Protein AF-A0A5E6N6F8-F1 (afdb_monomer_lite)

Secondary structure (DSSP, 8-state):
-GGGTPPEEE--TT--SSGGGTT-HHHHHHHHHHHHHHHHHHHTT--EEEEE-SB--HHHHHHHHHHHHHHTTTPPEEEE--BS-SS-TT-HHHHHHHHHHHHHHHT--EEE---TTTTT-PPPS---

Sequence (128 aa):
MKAYDVTFSLGDGLRPGCIADANDAAQFGELETLGELTKIAWKHDVQTFIEGPGHVPMQMIKENMEKQLDECGEAPFYTLGPLTTDIAPGYDHITSAIGAAQIGWYGCAMLCYVTPKEHLGFTESRRC

Structure (mmCIF, N/CA/C/O backbone):
data_AF-A0A5E6N6F8-F1
#
_entry.id   AF-A0A5E6N6F8-F1
#
loop_
_atom_site.group_PDB
_atom_site.id
_atom_site.type_symbol
_atom_site.label_atom_id
_atom_site.label_alt_id
_atom_site.label_comp_id
_atom_site.label_asym_id
_atom_site.label_entity_id
_atom_site.label_seq_id
_atom_site.pdbx_PDB_ins_code
_atom_site.Cartn_x
_atom_site.Cartn_y
_atom_site.Cartn_z
_atom_site.occupancy
_atom_site.B_iso_or_equiv
_atom_site.auth_seq_id
_atom_site.auth_comp_id
_atom_site.auth_asym_id
_atom_site.auth_atom_id
_atom_site.pdbx_PDB_model_num
ATOM 1 N N . MET A 1 1 ? -22.457 3.486 7.466 1.00 88.75 1 MET A N 1
ATOM 2 C CA . MET A 1 1 ? -21.865 2.144 7.298 1.00 88.75 1 MET A CA 1
ATOM 3 C C . MET A 1 1 ? -22.421 1.118 8.279 1.00 88.75 1 MET A C 1
ATOM 5 O O . MET A 1 1 ? -23.013 0.161 7.805 1.00 88.75 1 MET A O 1
ATOM 9 N N . LYS A 1 2 ? -22.353 1.352 9.604 1.00 96.62 2 LYS A N 1
ATOM 10 C CA . LYS A 1 2 ? -22.832 0.420 10.653 1.00 96.62 2 LYS A CA 1
ATOM 11 C C . LYS A 1 2 ? -24.194 -0.238 10.395 1.00 96.62 2 LYS A C 1
ATOM 13 O O . LYS A 1 2 ? -24.325 -1.440 10.556 1.00 96.62 2 LYS A O 1
ATOM 18 N N . ALA A 1 3 ? -25.196 0.539 9.974 1.00 98.00 3 ALA A N 1
ATOM 19 C CA . ALA A 1 3 ? -26.560 0.040 9.758 1.00 98.00 3 ALA A CA 1
ATOM 20 C C . ALA A 1 3 ? -26.668 -1.114 8.739 1.00 98.00 3 ALA A C 1
ATOM 22 O O . ALA A 1 3 ? -27.679 -1.807 8.726 1.00 98.00 3 ALA A O 1
ATOM 23 N N . TYR A 1 4 ? -25.645 -1.306 7.901 1.00 98.31 4 TYR A N 1
ATOM 24 C CA . TYR A 1 4 ? -25.622 -2.302 6.831 1.00 98.31 4 TYR A CA 1
ATOM 25 C C . TYR A 1 4 ? -24.364 -3.181 6.858 1.00 98.31 4 TYR A C 1
ATOM 27 O O . TYR A 1 4 ? -24.095 -3.851 5.870 1.00 98.31 4 TYR A O 1
ATOM 35 N N . ASP A 1 5 ? -23.582 -3.137 7.943 1.00 97.81 5 ASP A N 1
ATOM 36 C CA . ASP A 1 5 ? -22.313 -3.871 8.082 1.00 97.81 5 ASP A CA 1
ATOM 37 C C . ASP A 1 5 ? -21.347 -3.697 6.891 1.00 97.81 5 ASP A C 1
ATOM 39 O O . ASP A 1 5 ? -20.704 -4.625 6.405 1.00 97.81 5 ASP A O 1
ATOM 43 N N . VAL A 1 6 ? -21.264 -2.467 6.378 1.00 98.44 6 VAL A N 1
ATOM 44 C CA . VAL A 1 6 ? -20.297 -2.127 5.329 1.00 98.44 6 VAL A CA 1
ATOM 45 C C . VAL A 1 6 ? -18.975 -1.746 5.988 1.00 98.44 6 VAL A C 1
ATOM 47 O O . VAL A 1 6 ? -18.951 -0.879 6.861 1.00 98.44 6 VAL A O 1
ATOM 50 N N . THR A 1 7 ? -17.892 -2.380 5.548 1.00 98.50 7 THR A N 1
ATOM 51 C CA . THR A 1 7 ? -16.518 -2.123 6.004 1.00 98.50 7 THR A CA 1
ATOM 52 C C . THR A 1 7 ? -15.926 -0.912 5.278 1.00 98.50 7 THR A C 1
ATOM 54 O O . THR A 1 7 ? -16.148 -0.749 4.077 1.00 98.50 7 THR A O 1
ATOM 57 N N . PHE A 1 8 ? -15.158 -0.070 5.974 1.00 98.69 8 PHE A N 1
ATOM 58 C CA . PHE A 1 8 ? -14.355 0.967 5.321 1.00 98.69 8 PHE A CA 1
ATOM 59 C C . PHE A 1 8 ? -13.085 0.374 4.711 1.00 98.69 8 PHE A C 1
ATOM 61 O O . PHE A 1 8 ? -12.295 -0.246 5.418 1.00 98.69 8 PHE A O 1
ATOM 68 N N . SER A 1 9 ? -12.877 0.659 3.426 1.00 98.62 9 SER A N 1
ATOM 69 C CA . SER A 1 9 ? -11.550 0.721 2.815 1.00 98.62 9 SER A CA 1
ATOM 70 C C . SER A 1 9 ? -11.098 2.173 2.888 1.00 98.62 9 SER A C 1
ATOM 72 O O . SER A 1 9 ? -11.676 3.027 2.210 1.00 98.62 9 SER A O 1
ATOM 74 N N . LEU A 1 10 ? -10.181 2.495 3.796 1.00 98.62 10 LEU A N 1
ATOM 75 C CA . LEU A 1 10 ? -9.668 3.857 3.918 1.00 98.62 10 LEU A CA 1
ATOM 76 C C . LEU A 1 10 ? -8.598 4.073 2.846 1.00 98.62 10 LEU A C 1
ATOM 78 O O . LEU A 1 10 ? -7.510 3.519 2.954 1.00 98.62 10 LEU A O 1
ATOM 82 N N . GLY A 1 11 ? -8.968 4.821 1.804 1.00 98.00 11 GLY A N 1
ATOM 83 C CA . GLY A 1 11 ? -8.199 4.956 0.567 1.00 98.00 11 GLY A CA 1
ATOM 84 C C . GLY A 1 11 ? -6.889 5.729 0.699 1.00 98.00 11 GLY A C 1
ATOM 85 O O . GLY A 1 11 ? -6.783 6.645 1.511 1.00 98.00 11 GLY A O 1
ATOM 86 N N . ASP A 1 12 ? -5.935 5.381 -0.161 1.00 97.94 12 ASP A N 1
ATOM 87 C CA . ASP A 1 12 ? -4.594 5.956 -0.258 1.00 97.94 12 ASP A CA 1
ATOM 88 C C . ASP A 1 12 ? -4.505 6.985 -1.402 1.00 97.94 12 ASP A C 1
ATOM 90 O O . ASP A 1 12 ? -3.875 6.794 -2.455 1.00 97.94 12 ASP A O 1
ATOM 94 N N . GLY A 1 13 ? -5.210 8.103 -1.220 1.00 98.38 13 GLY A N 1
ATOM 95 C CA . GLY A 1 13 ? -5.329 9.163 -2.218 1.00 98.38 13 GLY A CA 1
ATOM 96 C C . GLY A 1 13 ? -4.002 9.842 -2.570 1.00 98.38 13 GLY A C 1
ATOM 97 O O . GLY A 1 13 ? -3.871 10.359 -3.680 1.00 98.38 13 GLY A O 1
ATOM 98 N N . LEU A 1 14 ? -3.024 9.812 -1.664 1.00 98.56 14 LEU A N 1
ATOM 99 C CA . LEU A 1 14 ? -1.681 10.383 -1.795 1.00 98.56 14 LEU A CA 1
ATOM 100 C C . LEU A 1 14 ? -0.592 9.302 -1.924 1.00 98.56 14 LEU A C 1
ATOM 102 O O . LEU A 1 14 ? 0.572 9.556 -1.619 1.00 98.56 14 LEU A O 1
ATOM 106 N N . ARG A 1 15 ? -0.939 8.091 -2.383 1.00 98.56 15 ARG A N 1
ATOM 107 C CA . ARG A 1 15 ? 0.057 7.041 -2.650 1.00 98.56 15 ARG A CA 1
ATOM 108 C C . ARG A 1 15 ? 1.079 7.461 -3.723 1.00 98.56 15 ARG A C 1
ATOM 110 O O . ARG A 1 15 ? 0.719 8.166 -4.671 1.00 98.56 15 ARG A O 1
ATOM 117 N N . PRO A 1 16 ? 2.316 6.937 -3.667 1.00 98.62 16 PRO A N 1
ATOM 118 C CA . PRO A 1 16 ? 3.332 7.218 -4.674 1.00 98.62 16 PRO A CA 1
ATOM 119 C C . PRO A 1 16 ? 2.968 6.601 -6.030 1.00 98.62 16 PRO A C 1
ATOM 121 O O . PRO A 1 16 ? 2.723 5.394 -6.140 1.00 98.62 16 PRO A O 1
ATOM 124 N N . GLY A 1 17 ? 2.961 7.442 -7.069 1.00 98.56 17 GLY A N 1
ATOM 125 C CA . GLY A 1 17 ? 2.761 7.050 -8.471 1.00 98.56 17 GLY A CA 1
ATOM 126 C C . GLY A 1 17 ? 4.061 6.818 -9.249 1.00 98.56 17 GLY A C 1
ATOM 127 O O . GLY A 1 17 ? 4.019 6.470 -10.425 1.00 98.56 17 GLY A O 1
ATOM 128 N N . CYS A 1 18 ? 5.214 7.035 -8.614 1.00 98.56 18 CYS A N 1
ATOM 129 C CA . CYS A 1 18 ? 6.527 6.669 -9.130 1.00 98.56 18 CYS A CA 1
ATOM 130 C C . CYS A 1 18 ? 7.490 6.364 -7.974 1.00 98.56 18 CYS A C 1
ATOM 132 O O . CYS A 1 18 ? 7.255 6.764 -6.833 1.00 98.56 18 CYS A O 1
ATOM 134 N N . ILE A 1 19 ? 8.599 5.684 -8.263 1.00 98.75 19 ILE A N 1
ATOM 135 C CA . ILE A 1 19 ? 9.609 5.290 -7.267 1.00 98.75 19 ILE A CA 1
ATOM 136 C C . ILE A 1 19 ? 10.224 6.495 -6.542 1.00 98.75 19 ILE A C 1
ATOM 138 O O . ILE A 1 19 ? 10.646 6.359 -5.396 1.00 98.75 19 ILE A O 1
ATOM 142 N N . ALA A 1 20 ? 10.299 7.658 -7.194 1.00 98.56 20 ALA A N 1
ATOM 143 C CA . ALA A 1 20 ? 10.896 8.859 -6.610 1.00 98.56 20 ALA A CA 1
ATOM 144 C C . ALA A 1 20 ? 10.029 9.494 -5.510 1.00 98.56 20 ALA A C 1
ATOM 146 O O . ALA A 1 20 ? 10.578 10.157 -4.633 1.00 98.56 20 ALA A O 1
ATOM 147 N N . ASP A 1 21 ? 8.717 9.256 -5.545 1.00 98.69 21 ASP A N 1
ATOM 148 C CA . ASP A 1 21 ? 7.754 9.811 -4.588 1.00 98.69 21 ASP A CA 1
ATOM 149 C C . ASP A 1 21 ? 7.496 8.854 -3.409 1.00 98.69 21 ASP A C 1
ATOM 151 O O . ASP A 1 21 ? 6.729 9.164 -2.500 1.00 98.69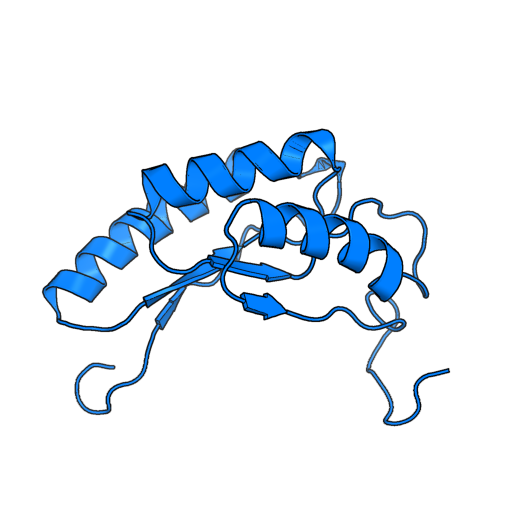 21 ASP A O 1
ATOM 155 N N . ALA A 1 22 ? 8.112 7.666 -3.420 1.00 98.69 22 ALA A N 1
ATOM 156 C CA . ALA A 1 22 ? 7.921 6.661 -2.383 1.00 98.69 22 ALA A CA 1
ATOM 157 C C . ALA A 1 22 ? 8.396 7.161 -1.011 1.00 98.69 22 ALA A C 1
ATOM 159 O O . ALA A 1 22 ? 9.517 7.654 -0.870 1.00 98.69 22 ALA A O 1
ATOM 160 N N . ASN A 1 23 ? 7.564 6.947 0.008 1.00 98.62 23 ASN A N 1
ATOM 161 C CA . ASN A 1 23 ? 7.796 7.308 1.408 1.00 98.62 23 ASN A CA 1
ATOM 162 C C . ASN A 1 23 ? 7.939 8.822 1.628 1.00 98.62 23 ASN A C 1
ATOM 164 O O . ASN A 1 23 ? 8.618 9.259 2.562 1.00 98.62 23 ASN A O 1
ATOM 168 N N . ASP A 1 24 ? 7.324 9.636 0.768 1.00 98.62 24 ASP A N 1
ATOM 169 C CA . ASP A 1 24 ? 7.315 11.079 0.954 1.00 98.62 24 ASP A CA 1
ATOM 170 C C . ASP A 1 24 ? 6.404 11.518 2.120 1.00 98.62 24 ASP A C 1
ATOM 172 O O . ASP A 1 24 ? 5.664 10.744 2.739 1.00 98.62 24 ASP A O 1
ATOM 176 N N . ALA A 1 25 ? 6.478 12.807 2.452 1.00 98.69 25 ALA A N 1
ATOM 177 C CA . ALA A 1 25 ? 5.704 13.369 3.553 1.00 98.69 25 ALA A CA 1
ATOM 178 C C . ALA A 1 25 ? 4.188 13.382 3.282 1.00 98.69 25 ALA A C 1
ATOM 180 O O . ALA A 1 25 ? 3.409 13.365 4.235 1.00 98.69 25 ALA A O 1
ATOM 181 N N . ALA A 1 26 ? 3.761 13.432 2.016 1.00 98.69 26 ALA A N 1
ATOM 182 C CA . ALA A 1 26 ? 2.346 13.435 1.664 1.00 98.69 26 ALA A CA 1
ATOM 183 C C . ALA A 1 26 ? 1.727 12.054 1.909 1.00 98.69 26 ALA A C 1
ATOM 185 O O . ALA A 1 26 ? 0.702 11.957 2.586 1.00 98.69 26 ALA A O 1
ATOM 186 N N . GLN A 1 27 ? 2.395 10.996 1.444 1.00 98.88 27 GLN A N 1
ATOM 187 C CA . GLN A 1 27 ? 2.002 9.610 1.661 1.00 98.88 27 GLN A CA 1
ATOM 188 C C . GLN A 1 27 ? 1.883 9.296 3.157 1.00 98.88 27 GLN A C 1
ATOM 190 O O . GLN A 1 27 ? 0.860 8.786 3.616 1.00 98.88 27 GLN A O 1
ATOM 195 N N . PHE A 1 28 ? 2.924 9.589 3.939 1.00 98.81 28 PHE A N 1
ATOM 196 C CA . PHE A 1 28 ? 2.913 9.259 5.364 1.00 98.81 28 PHE A CA 1
ATOM 197 C C . PHE A 1 28 ? 1.985 10.152 6.187 1.00 98.81 28 PHE A C 1
ATOM 199 O O . PHE A 1 28 ? 1.355 9.647 7.115 1.00 98.81 28 PHE A O 1
ATOM 206 N N . GLY A 1 29 ? 1.815 11.424 5.816 1.00 98.75 29 GLY A N 1
ATOM 207 C CA . GLY A 1 29 ? 0.815 12.287 6.447 1.00 98.75 29 GLY A CA 1
ATOM 208 C C . GLY A 1 29 ? -0.619 11.785 6.235 1.00 98.75 29 GLY A C 1
ATOM 209 O O . GLY A 1 29 ? -1.444 11.854 7.151 1.00 98.75 29 GLY A O 1
ATOM 210 N N . GLU A 1 30 ? -0.926 11.226 5.058 1.00 98.88 30 GLU A N 1
ATOM 211 C CA . GLU A 1 30 ? -2.207 10.548 4.835 1.00 98.88 30 GLU A CA 1
ATOM 212 C C . GLU A 1 30 ? -2.326 9.294 5.706 1.00 98.88 30 GLU A C 1
ATOM 214 O O . GLU A 1 30 ? -3.311 9.172 6.429 1.00 98.88 30 GLU A O 1
ATOM 219 N N . LEU A 1 31 ? -1.321 8.410 5.720 1.00 98.88 31 LEU A N 1
ATOM 220 C CA . LEU A 1 31 ? -1.342 7.166 6.505 1.00 98.88 31 LEU A CA 1
ATOM 221 C C . LEU A 1 31 ? -1.609 7.407 8.002 1.00 98.88 31 LEU A C 1
ATOM 223 O O . LEU A 1 31 ? -2.440 6.724 8.601 1.00 98.88 31 LEU A O 1
ATOM 227 N N . GLU A 1 32 ? -0.948 8.402 8.593 1.00 98.81 32 GLU A N 1
ATOM 228 C CA . GLU A 1 32 ? -1.172 8.821 9.984 1.00 98.81 32 GLU A CA 1
ATOM 229 C C . GLU A 1 32 ? -2.632 9.254 10.202 1.00 98.81 32 GLU A C 1
ATOM 231 O O . GLU A 1 32 ? -3.301 8.799 11.136 1.00 98.81 32 GLU A O 1
ATOM 236 N N . THR A 1 33 ? -3.177 10.042 9.268 1.00 98.88 33 THR A N 1
ATOM 237 C CA . THR A 1 33 ? -4.588 10.456 9.275 1.00 98.88 33 THR A CA 1
ATOM 238 C C . THR A 1 33 ? -5.533 9.251 9.168 1.00 98.88 33 THR A C 1
ATOM 240 O O . THR A 1 33 ? -6.548 9.189 9.869 1.00 98.88 33 THR A O 1
ATOM 243 N N . LEU A 1 34 ? -5.217 8.251 8.337 1.00 98.81 34 LEU A N 1
ATOM 244 C CA . LEU A 1 34 ? -6.020 7.027 8.222 1.00 98.81 34 LEU A CA 1
ATOM 245 C C . LEU A 1 34 ? -6.026 6.229 9.535 1.00 98.81 34 LEU A C 1
ATOM 247 O O . LEU A 1 34 ? -7.061 5.667 9.908 1.00 98.81 34 LEU A O 1
ATOM 251 N N . GLY A 1 35 ? -4.919 6.226 10.282 1.00 98.75 35 GLY A N 1
ATOM 252 C CA . GLY A 1 35 ? -4.843 5.636 11.620 1.00 98.75 35 GLY A CA 1
ATOM 253 C C . GLY A 1 35 ? -5.751 6.335 12.639 1.00 98.75 35 GLY A C 1
ATOM 254 O O . GLY A 1 35 ? -6.431 5.683 13.441 1.00 98.75 35 GLY A O 1
ATOM 255 N N . GLU A 1 36 ? -5.858 7.664 12.579 1.00 98.75 36 GLU A N 1
ATOM 256 C CA . GLU A 1 36 ? -6.823 8.422 13.386 1.00 98.75 36 GLU A CA 1
ATOM 257 C C . GLU A 1 36 ? -8.274 8.089 13.011 1.00 98.75 36 GLU A C 1
ATOM 259 O O . GLU A 1 36 ? -9.102 7.806 13.886 1.00 98.75 36 GLU A O 1
ATOM 264 N N . LEU A 1 37 ? -8.582 8.064 11.710 1.00 98.81 37 LEU A N 1
ATOM 265 C CA . LEU A 1 37 ? -9.912 7.726 11.193 1.00 98.81 37 LEU A CA 1
ATOM 266 C C . LEU A 1 37 ? -10.321 6.293 11.545 1.00 98.81 37 LEU A C 1
ATOM 268 O O . LEU A 1 37 ? -11.483 6.048 11.872 1.00 98.81 37 LEU A O 1
ATOM 272 N N . THR A 1 38 ? -9.367 5.366 11.566 1.00 98.75 38 THR A N 1
ATOM 273 C CA . THR A 1 38 ? -9.556 3.983 12.019 1.00 98.75 38 THR A CA 1
ATOM 274 C C . THR A 1 38 ? -10.043 3.935 13.461 1.00 98.75 38 THR A C 1
ATOM 276 O O . THR A 1 38 ? -11.086 3.346 13.754 1.00 98.75 38 THR A O 1
ATOM 279 N N . LYS A 1 39 ? -9.365 4.649 14.369 1.00 98.50 39 LYS A N 1
ATOM 280 C CA . LYS A 1 39 ? -9.766 4.742 15.784 1.00 98.50 39 LYS A CA 1
ATOM 281 C C . LYS A 1 39 ? -11.155 5.365 15.938 1.00 98.50 39 LYS A C 1
ATOM 283 O O . LYS A 1 39 ? -11.900 4.986 16.843 1.00 98.50 39 LYS A O 1
ATOM 288 N N . ILE A 1 40 ? -11.526 6.316 15.078 1.00 98.62 40 ILE A N 1
ATOM 289 C CA . ILE A 1 40 ? -12.879 6.892 15.057 1.00 98.62 40 ILE A CA 1
ATOM 290 C C . ILE A 1 40 ? -13.902 5.846 14.601 1.00 98.62 40 ILE A C 1
ATOM 292 O O . ILE A 1 40 ? -14.898 5.640 15.291 1.00 98.62 40 ILE A O 1
ATOM 296 N N . ALA A 1 41 ? -13.662 5.153 13.489 1.00 98.62 41 ALA A N 1
ATOM 297 C CA . ALA A 1 41 ? -14.562 4.126 12.969 1.00 98.62 41 ALA A CA 1
ATOM 298 C C . ALA A 1 41 ? -14.791 2.985 13.976 1.00 98.62 41 ALA A C 1
ATOM 300 O O . ALA A 1 41 ? -15.935 2.568 14.181 1.00 98.62 41 ALA A O 1
ATOM 301 N N . TRP A 1 42 ? -13.746 2.556 14.688 1.00 98.56 42 TRP A N 1
ATOM 302 C CA . TRP A 1 42 ? -13.845 1.533 15.732 1.00 98.56 42 TRP A CA 1
ATOM 303 C C . TRP A 1 42 ? -14.690 1.965 16.931 1.00 98.56 42 TRP A C 1
ATOM 305 O O . TRP A 1 42 ? -15.444 1.150 17.451 1.00 98.56 42 TRP A O 1
ATOM 315 N N . LYS A 1 43 ? -14.680 3.248 17.325 1.00 98.50 43 LYS A N 1
ATOM 316 C CA . LYS A 1 43 ? -15.612 3.769 18.353 1.00 98.50 43 LYS A CA 1
ATOM 317 C C . LYS A 1 43 ? -17.080 3.653 17.938 1.00 98.50 43 LYS A C 1
ATOM 319 O O . LYS A 1 43 ? -17.966 3.719 18.787 1.00 98.50 43 LYS A O 1
ATOM 324 N N . HIS A 1 44 ? -17.343 3.512 16.642 1.00 98.25 44 HIS A N 1
ATOM 325 C CA . HIS A 1 44 ? -18.675 3.294 16.095 1.00 98.25 44 HIS A CA 1
ATOM 326 C C . HIS A 1 44 ? -18.960 1.817 15.777 1.00 98.25 44 HIS A C 1
ATOM 328 O O . HIS A 1 44 ? -20.028 1.533 15.234 1.00 98.25 44 HIS A O 1
ATOM 334 N N . ASP A 1 45 ? -18.078 0.883 16.144 1.00 98.00 45 ASP A N 1
ATOM 335 C CA . ASP A 1 45 ? -18.124 -0.540 15.775 1.00 98.00 45 ASP A CA 1
ATOM 336 C C . ASP A 1 45 ? -18.244 -0.751 14.255 1.00 98.00 45 ASP A C 1
ATOM 338 O O . ASP A 1 45 ? -19.056 -1.549 13.784 1.00 98.00 45 ASP A O 1
ATOM 342 N N . VAL A 1 46 ? -17.495 0.023 13.464 1.00 98.69 46 VAL A N 1
ATOM 343 C CA . VAL A 1 46 ? -17.413 -0.153 12.008 1.00 98.69 46 VAL A CA 1
ATOM 344 C C . VAL A 1 46 ? -16.069 -0.782 11.665 1.00 98.69 46 VAL A C 1
ATOM 346 O O . VAL A 1 46 ? -15.026 -0.263 12.056 1.00 98.69 46 VAL A O 1
ATOM 349 N N . GLN A 1 47 ? -16.107 -1.895 10.933 1.00 98.75 47 GLN A N 1
ATOM 350 C CA . GLN A 1 47 ? -14.925 -2.603 10.445 1.00 98.75 47 GLN A CA 1
ATOM 351 C C . GLN A 1 47 ? -14.122 -1.708 9.487 1.00 98.75 47 GLN A C 1
ATOM 353 O O . GLN A 1 47 ? -14.713 -0.980 8.682 1.00 98.75 47 GLN A O 1
ATOM 358 N N . THR A 1 48 ? -12.792 -1.778 9.540 1.00 98.50 48 THR A N 1
ATOM 359 C CA . THR A 1 48 ? -11.900 -0.976 8.691 1.00 98.50 48 THR A CA 1
ATOM 360 C C . THR A 1 48 ? -10.695 -1.784 8.223 1.00 98.50 48 THR A C 1
ATOM 362 O O . THR A 1 48 ? -10.186 -2.631 8.954 1.00 98.50 48 THR A O 1
ATOM 365 N N . PHE A 1 49 ? -10.211 -1.473 7.027 1.00 98.31 49 PHE A N 1
ATOM 366 C CA . PHE A 1 49 ? -8.872 -1.800 6.548 1.00 98.31 49 PHE A CA 1
ATOM 367 C C . PHE A 1 49 ? -8.300 -0.583 5.809 1.00 98.31 49 PHE A C 1
ATOM 369 O O . PHE A 1 49 ? -9.041 0.334 5.440 1.00 98.31 49 PHE A O 1
ATOM 3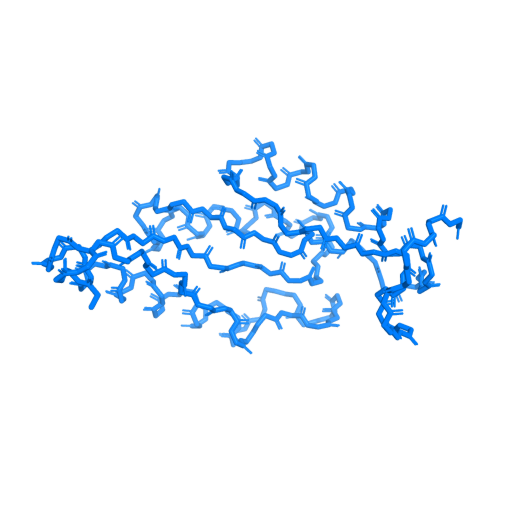76 N N . ILE A 1 50 ? -6.982 -0.549 5.657 1.00 98.88 50 ILE A N 1
ATOM 377 C CA . ILE A 1 50 ? -6.232 0.610 5.161 1.00 98.88 50 ILE A CA 1
ATOM 378 C C . ILE A 1 50 ? -5.702 0.284 3.773 1.00 98.88 50 ILE A C 1
ATOM 380 O O . ILE A 1 50 ? -5.149 -0.797 3.579 1.00 98.88 50 ILE A O 1
ATOM 384 N N . GLU A 1 51 ? -5.874 1.185 2.814 1.00 98.81 51 GLU A N 1
ATOM 385 C CA . GLU A 1 51 ? -5.218 1.074 1.513 1.00 98.81 51 GLU A CA 1
ATOM 386 C C . GLU A 1 51 ? -3.764 1.552 1.612 1.00 98.81 51 GLU A C 1
ATOM 388 O O . GLU A 1 51 ? -3.422 2.390 2.447 1.00 98.81 51 GLU A O 1
ATOM 393 N N . GLY A 1 52 ? -2.887 0.971 0.803 1.00 98.31 52 GLY A N 1
ATOM 394 C CA . GLY A 1 52 ? -1.448 1.177 0.870 1.00 98.31 52 GLY A CA 1
ATOM 395 C C . GLY A 1 52 ? -0.787 1.220 -0.502 1.00 98.31 52 GLY A C 1
ATOM 396 O O . GLY A 1 52 ? -1.379 0.818 -1.503 1.00 98.31 52 GLY A O 1
ATOM 397 N N . PRO A 1 53 ? 0.494 1.614 -0.534 1.00 96.56 53 PRO A N 1
ATOM 398 C CA . PRO A 1 53 ? 1.139 2.272 -1.663 1.00 96.56 53 PRO A CA 1
ATOM 399 C C . PRO A 1 53 ? 1.121 1.521 -2.997 1.00 96.56 53 PRO A C 1
ATOM 401 O O . PRO A 1 53 ? 0.978 0.298 -3.062 1.00 96.56 53 PRO A O 1
ATOM 404 N N . GLY A 1 54 ? 1.389 2.309 -4.049 1.00 97.81 54 GLY A N 1
ATOM 405 C CA . GLY A 1 54 ? 1.571 1.859 -5.428 1.00 97.81 54 GLY A CA 1
ATOM 406 C C . GLY A 1 54 ? 3.032 1.591 -5.802 1.00 97.81 54 GLY A C 1
ATOM 407 O O . GLY A 1 54 ? 3.431 0.443 -5.942 1.00 97.81 54 GLY A O 1
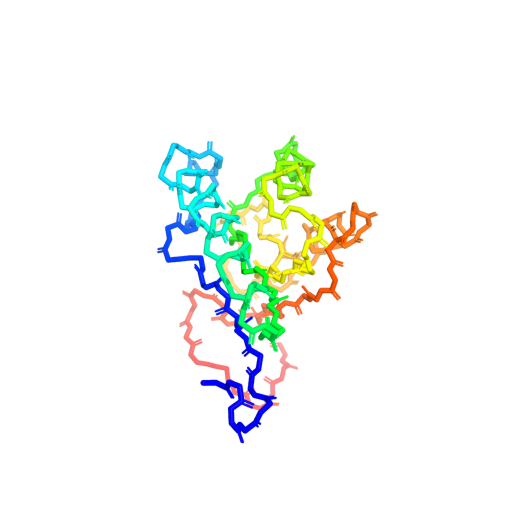ATOM 408 N N . HIS A 1 55 ? 3.850 2.628 -5.999 1.00 98.88 55 HIS A N 1
ATOM 409 C CA . HIS A 1 55 ? 5.227 2.484 -6.498 1.00 98.88 55 HIS A CA 1
ATOM 410 C C . HIS A 1 55 ? 6.237 2.636 -5.359 1.00 98.88 55 HIS A C 1
ATOM 412 O O . HIS A 1 55 ? 6.379 3.720 -4.804 1.00 98.88 55 HIS A O 1
ATOM 418 N N . VAL A 1 56 ? 6.940 1.558 -4.993 1.00 98.88 56 VAL A N 1
ATOM 419 C CA . VAL A 1 56 ? 7.885 1.551 -3.861 1.00 98.88 56 VAL A CA 1
ATOM 420 C C . VAL A 1 56 ? 9.083 0.651 -4.174 1.00 98.88 56 VAL A C 1
ATOM 422 O O . VAL A 1 56 ? 8.907 -0.550 -4.404 1.00 98.88 56 VAL A O 1
ATOM 425 N N . PRO A 1 57 ? 10.324 1.168 -4.149 1.00 98.81 57 PRO A N 1
ATOM 426 C CA . PRO A 1 57 ? 11.502 0.345 -4.388 1.00 98.81 57 PRO A CA 1
ATOM 427 C C . PRO A 1 57 ? 11.744 -0.594 -3.198 1.00 98.81 57 PRO A C 1
ATOM 429 O O . PRO A 1 57 ? 11.448 -0.261 -2.052 1.00 98.81 57 PRO A O 1
ATOM 432 N N . MET A 1 58 ? 12.309 -1.778 -3.451 1.00 98.81 58 MET A N 1
ATOM 433 C CA . MET A 1 58 ? 12.323 -2.886 -2.478 1.00 98.81 58 MET A CA 1
ATOM 434 C C . MET A 1 58 ? 12.864 -2.517 -1.089 1.00 98.81 58 MET A C 1
ATOM 436 O O . MET A 1 58 ? 12.296 -2.921 -0.077 1.00 98.81 58 MET A O 1
ATOM 440 N N . GLN A 1 59 ? 13.924 -1.710 -1.023 1.00 98.69 59 GLN A N 1
ATOM 441 C CA . GLN A 1 59 ? 14.544 -1.289 0.236 1.00 98.69 59 GLN A CA 1
ATOM 442 C C . GLN A 1 59 ? 13.639 -0.419 1.129 1.00 98.69 59 GLN A C 1
ATOM 444 O O . GLN A 1 59 ? 13.947 -0.257 2.305 1.00 98.69 59 GLN A O 1
ATOM 449 N N . MET A 1 60 ? 12.543 0.124 0.590 1.00 98.69 60 MET A N 1
ATOM 450 C CA . MET A 1 60 ? 11.578 0.986 1.288 1.00 98.69 60 MET A CA 1
ATOM 451 C C . MET A 1 60 ? 10.271 0.263 1.658 1.00 98.69 60 MET A C 1
ATOM 453 O O . MET A 1 60 ? 9.460 0.796 2.414 1.00 98.69 60 MET A O 1
ATOM 457 N N . ILE A 1 61 ? 10.048 -0.963 1.167 1.00 98.88 61 ILE A N 1
ATOM 458 C CA . ILE A 1 61 ? 8.786 -1.696 1.381 1.00 98.88 61 ILE A CA 1
ATOM 459 C C . ILE A 1 61 ? 8.561 -2.007 2.863 1.00 98.88 61 ILE A C 1
ATOM 461 O O . ILE A 1 61 ? 7.446 -1.879 3.364 1.00 98.88 61 ILE A O 1
ATOM 465 N N . LYS A 1 62 ? 9.618 -2.405 3.577 1.00 98.81 62 LYS A N 1
ATOM 466 C CA . LYS A 1 62 ? 9.506 -2.795 4.984 1.00 98.81 62 LYS A CA 1
ATOM 467 C C . LYS A 1 62 ? 9.039 -1.636 5.877 1.00 98.81 62 LYS A C 1
ATOM 469 O O . LYS A 1 62 ? 8.175 -1.848 6.720 1.00 98.81 62 LYS A O 1
ATOM 474 N N . GLU A 1 63 ? 9.545 -0.427 5.634 1.00 98.75 63 GLU A N 1
ATOM 475 C CA . GLU A 1 63 ? 9.160 0.784 6.374 1.00 98.75 63 GLU A CA 1
ATOM 476 C C . GLU A 1 63 ? 7.658 1.081 6.247 1.00 98.75 63 GLU A C 1
ATOM 478 O O . GLU A 1 63 ? 7.017 1.429 7.234 1.00 98.75 63 GLU A O 1
ATOM 483 N N . ASN A 1 64 ? 7.072 0.866 5.062 1.00 98.81 64 ASN A N 1
ATOM 484 C CA . ASN A 1 64 ? 5.631 1.044 4.853 1.00 98.81 64 ASN A CA 1
ATOM 485 C C . ASN A 1 64 ? 4.802 0.115 5.744 1.00 98.81 64 ASN A C 1
ATOM 487 O O . ASN A 1 64 ? 3.816 0.548 6.335 1.00 98.81 64 ASN A O 1
ATOM 491 N N . MET A 1 65 ? 5.201 -1.157 5.849 1.00 98.69 65 MET A N 1
ATOM 492 C CA . MET A 1 65 ? 4.496 -2.123 6.690 1.00 98.69 65 MET A CA 1
ATOM 493 C C . MET A 1 65 ? 4.665 -1.795 8.176 1.00 98.69 65 MET A C 1
ATOM 495 O O . MET A 1 65 ? 3.685 -1.788 8.914 1.00 98.69 65 MET A O 1
ATOM 499 N N . GLU A 1 66 ? 5.890 -1.491 8.616 1.00 98.75 66 GLU A N 1
ATOM 500 C CA . GLU A 1 66 ? 6.168 -1.145 10.016 1.00 98.75 66 GLU A CA 1
ATOM 501 C C . GLU A 1 66 ? 5.391 0.103 10.451 1.00 98.75 66 GLU A C 1
ATOM 503 O O . GLU A 1 66 ? 4.740 0.081 11.495 1.00 98.75 66 GLU A O 1
ATOM 508 N N . LYS A 1 67 ? 5.381 1.158 9.625 1.00 98.62 67 LYS A N 1
ATOM 509 C CA . LYS A 1 67 ? 4.636 2.384 9.927 1.00 98.62 67 LYS A CA 1
ATOM 510 C C . LYS A 1 67 ? 3.126 2.161 9.897 1.00 98.62 67 LYS A C 1
ATOM 512 O O . LYS A 1 67 ? 2.419 2.703 10.739 1.00 98.62 67 LYS A O 1
ATOM 517 N N . GLN A 1 68 ? 2.612 1.333 8.988 1.00 98.75 68 GLN A N 1
ATOM 518 C CA . GLN A 1 68 ? 1.185 1.018 8.980 1.00 98.75 68 GLN A CA 1
ATOM 519 C C . GLN A 1 68 ? 0.744 0.290 10.257 1.00 98.75 68 GLN A C 1
ATOM 521 O O . GLN A 1 68 ? -0.291 0.650 10.818 1.00 98.75 68 GLN A O 1
ATOM 526 N N . LEU A 1 69 ? 1.519 -0.688 10.734 1.00 98.62 69 LEU A N 1
ATOM 527 C CA . LEU A 1 69 ? 1.208 -1.407 11.974 1.00 98.62 69 LEU A CA 1
ATOM 528 C C . LEU A 1 69 ? 1.153 -0.454 13.176 1.00 98.62 69 LEU A C 1
ATOM 530 O O . LEU A 1 69 ? 0.203 -0.526 13.959 1.00 98.62 69 LEU A O 1
ATOM 534 N N . ASP A 1 70 ? 2.130 0.451 13.281 1.00 98.56 70 ASP A N 1
ATOM 535 C CA . ASP A 1 70 ? 2.246 1.418 14.379 1.00 98.56 70 ASP A CA 1
ATOM 536 C C . ASP A 1 70 ? 1.112 2.461 14.361 1.00 98.56 70 ASP A C 1
ATOM 538 O O . ASP A 1 70 ? 0.366 2.618 15.331 1.00 98.56 70 ASP A O 1
ATOM 542 N N . GLU A 1 71 ? 0.906 3.129 13.224 1.00 98.50 71 GLU A N 1
ATOM 543 C CA . GLU A 1 71 ? -0.028 4.258 13.128 1.00 98.50 71 GLU A CA 1
ATOM 544 C C . GLU A 1 71 ? -1.497 3.807 13.092 1.00 98.50 71 GLU A C 1
ATOM 546 O O . GLU A 1 71 ? -2.381 4.437 13.690 1.00 98.50 71 GLU A O 1
ATOM 551 N N . CYS A 1 72 ? -1.776 2.689 12.412 1.00 98.56 72 CYS A N 1
ATOM 552 C CA . CYS A 1 72 ? -3.138 2.212 12.156 1.00 98.56 72 CYS A CA 1
ATOM 553 C C . CYS A 1 72 ? -3.618 1.146 13.148 1.00 98.56 72 CYS A C 1
ATOM 555 O O . CYS A 1 72 ? -4.689 0.569 12.948 1.00 98.56 72 CYS A O 1
ATOM 557 N N . GLY A 1 73 ? -2.861 0.885 14.220 1.00 97.81 73 GLY A N 1
ATOM 558 C CA . GLY A 1 73 ? -3.246 -0.059 15.271 1.00 97.81 73 GLY A CA 1
ATOM 559 C C . GLY A 1 73 ? -3.445 -1.482 14.755 1.00 97.81 73 GLY A C 1
ATOM 560 O O . GLY A 1 73 ? -4.404 -2.139 15.150 1.00 97.81 73 GLY A O 1
ATOM 561 N N . GLU A 1 74 ? -2.579 -1.924 13.841 1.00 98.44 74 GLU A N 1
ATOM 562 C CA . GLU A 1 74 ? -2.630 -3.254 13.212 1.00 98.44 74 GLU A CA 1
ATOM 563 C C . GLU A 1 74 ? -3.927 -3.554 12.431 1.00 98.44 74 GLU A C 1
ATOM 565 O O . GLU A 1 74 ? -4.259 -4.716 12.181 1.00 98.44 74 GLU A O 1
ATOM 570 N N . ALA A 1 75 ? -4.672 -2.522 12.008 1.00 98.69 75 ALA A N 1
ATOM 571 C CA . ALA A 1 75 ? -5.773 -2.706 11.063 1.00 98.69 75 ALA A CA 1
ATOM 572 C C . ALA A 1 75 ? -5.278 -3.447 9.800 1.00 98.69 75 ALA A C 1
ATOM 574 O O . ALA A 1 75 ? -4.138 -3.233 9.386 1.00 98.69 75 ALA A O 1
ATOM 575 N N . PRO A 1 76 ? -6.096 -4.293 9.144 1.00 98.81 76 PRO A N 1
ATOM 576 C CA . PRO A 1 76 ? -5.663 -4.999 7.942 1.00 98.81 76 PRO A CA 1
ATOM 577 C C . PRO A 1 76 ? -5.179 -4.028 6.859 1.00 98.81 76 PRO A C 1
ATOM 579 O O . PRO A 1 76 ? -5.815 -3.002 6.615 1.00 98.81 76 PRO A O 1
ATOM 582 N N . PHE A 1 77 ? -4.068 -4.362 6.203 1.00 98.81 77 PHE A N 1
ATOM 583 C CA . PHE A 1 77 ? -3.497 -3.546 5.131 1.00 98.81 77 PHE A CA 1
ATOM 584 C C . PHE A 1 77 ? -3.836 -4.129 3.753 1.00 98.81 77 PHE A C 1
ATOM 586 O O . PHE A 1 77 ? -3.817 -5.352 3.580 1.00 98.81 77 PHE A O 1
ATOM 593 N N . TYR A 1 78 ? -4.136 -3.263 2.786 1.00 98.81 78 TYR A N 1
ATOM 594 C CA . TYR A 1 78 ? -4.522 -3.601 1.417 1.00 98.81 78 TYR A CA 1
ATOM 595 C C . TYR A 1 78 ? -3.697 -2.797 0.405 1.00 98.81 78 TYR A C 1
ATOM 597 O O . TYR A 1 78 ? -3.914 -1.603 0.251 1.00 98.81 78 TYR A O 1
ATOM 605 N N . THR A 1 79 ? -2.747 -3.421 -0.293 1.00 98.75 79 THR A N 1
ATOM 606 C CA . THR A 1 79 ? -1.778 -2.682 -1.132 1.00 98.75 79 THR A CA 1
ATOM 607 C C . THR A 1 79 ? -1.987 -2.901 -2.626 1.00 98.75 79 THR A C 1
ATOM 609 O O . THR A 1 79 ? -2.386 -3.987 -3.053 1.00 98.75 79 THR A O 1
ATOM 612 N N . LEU A 1 80 ? -1.646 -1.902 -3.447 1.00 98.62 80 LEU A N 1
ATOM 613 C CA . LEU A 1 80 ? -1.596 -2.013 -4.910 1.00 98.62 80 LEU A CA 1
ATOM 614 C C . LEU A 1 80 ? -0.185 -2.386 -5.384 1.00 98.62 80 LEU A C 1
ATOM 616 O O . LEU A 1 80 ? 0.614 -1.533 -5.748 1.00 98.62 80 LEU A O 1
ATOM 620 N N . GLY A 1 81 ? 0.130 -3.682 -5.390 1.00 98.25 81 GLY A N 1
ATOM 621 C CA . GLY A 1 81 ? 1.500 -4.164 -5.585 1.00 98.25 81 GLY A CA 1
ATOM 622 C C . GLY A 1 81 ? 2.243 -4.230 -4.245 1.00 98.25 81 GLY A C 1
ATOM 623 O O . GLY A 1 81 ? 1.792 -4.997 -3.390 1.00 98.25 81 GLY A O 1
ATOM 624 N N . PRO A 1 82 ? 3.333 -3.463 -4.020 1.00 98.69 82 PRO A N 1
ATOM 625 C CA . PRO A 1 82 ? 3.781 -2.311 -4.816 1.00 98.69 82 PRO A CA 1
ATOM 626 C C . PRO A 1 82 ? 4.697 -2.649 -6.002 1.00 98.69 82 PRO A C 1
ATOM 628 O O . PRO A 1 82 ? 5.428 -3.639 -5.974 1.00 98.69 82 PRO A O 1
ATOM 631 N N . LEU A 1 83 ? 4.697 -1.803 -7.036 1.00 98.88 83 LEU A N 1
ATOM 632 C CA . LEU A 1 83 ? 5.638 -1.858 -8.158 1.00 98.88 83 LEU A CA 1
ATOM 633 C C . LEU A 1 83 ? 7.04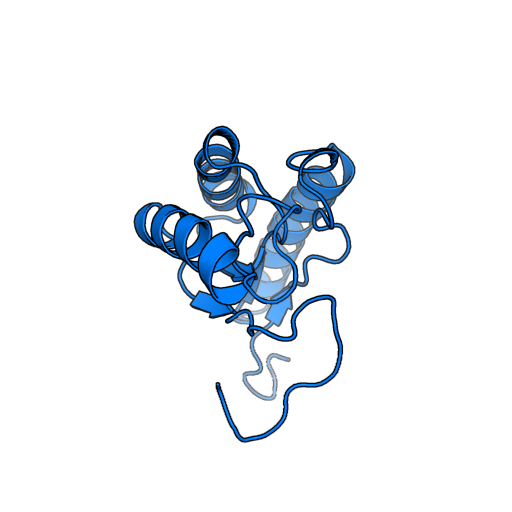3 -1.490 -7.681 1.00 98.88 83 LEU A C 1
ATOM 635 O O . LEU A 1 83 ? 7.265 -0.404 -7.151 1.00 98.88 83 LEU A O 1
ATOM 639 N N . THR A 1 84 ? 8.012 -2.378 -7.909 1.00 98.88 84 THR A N 1
ATOM 640 C CA . THR A 1 84 ? 9.396 -2.166 -7.450 1.00 98.88 84 THR A CA 1
ATOM 641 C C . THR A 1 84 ? 10.265 -1.376 -8.427 1.00 98.88 84 THR A C 1
ATOM 643 O O . THR A 1 84 ? 11.427 -1.097 -8.128 1.00 98.88 84 THR A O 1
ATOM 646 N N . THR A 1 85 ? 9.752 -1.074 -9.621 1.00 98.75 85 THR A N 1
ATOM 647 C CA . THR A 1 85 ? 10.428 -0.278 -10.652 1.00 98.75 85 THR A CA 1
ATOM 648 C C . THR A 1 85 ? 9.426 0.246 -11.683 1.00 98.75 85 THR A C 1
ATOM 650 O O . THR A 1 85 ? 8.442 -0.433 -11.966 1.00 98.75 85 THR A O 1
ATOM 653 N N . ASP A 1 86 ? 9.724 1.401 -12.286 1.00 98.81 86 ASP A N 1
ATOM 654 C CA . ASP A 1 86 ? 8.833 2.116 -13.223 1.00 98.81 86 ASP A CA 1
ATOM 655 C C . ASP A 1 86 ? 9.183 1.893 -14.703 1.00 98.81 86 ASP A C 1
ATOM 657 O O . ASP A 1 86 ? 8.602 2.499 -15.600 1.00 98.81 86 ASP A O 1
ATOM 661 N N . ILE A 1 87 ? 10.193 1.069 -14.989 1.00 98.62 87 ILE A N 1
ATOM 662 C CA . ILE A 1 87 ? 10.825 1.026 -16.318 1.00 98.62 87 ILE A CA 1
ATOM 663 C C . ILE A 1 87 ? 10.292 -0.087 -17.230 1.00 98.62 87 ILE A C 1
ATOM 665 O O . ILE A 1 87 ? 10.867 -0.326 -18.292 1.00 98.62 87 ILE A O 1
ATOM 669 N N . ALA A 1 88 ? 9.238 -0.798 -16.822 1.00 98.44 88 ALA A N 1
ATOM 670 C CA . ALA A 1 88 ? 8.746 -1.985 -17.523 1.00 98.44 88 ALA A CA 1
ATOM 671 C C . ALA A 1 88 ? 7.220 -1.985 -17.776 1.00 98.44 88 ALA A C 1
ATOM 673 O O . ALA A 1 88 ? 6.569 -3.001 -17.510 1.00 98.44 88 ALA A O 1
ATOM 674 N N . PRO A 1 89 ? 6.634 -0.906 -18.341 1.00 97.88 89 PRO A N 1
ATOM 675 C CA . PRO A 1 89 ? 5.217 -0.899 -18.706 1.00 97.88 89 PRO A CA 1
ATOM 676 C C . PRO A 1 89 ? 4.916 -2.043 -19.687 1.00 97.88 89 PRO A C 1
ATOM 678 O O . PRO A 1 89 ? 5.702 -2.330 -20.593 1.00 97.88 89 PRO A O 1
ATOM 681 N N . GLY A 1 90 ? 3.792 -2.735 -19.496 1.00 96.44 90 GLY A N 1
ATOM 682 C CA . GLY A 1 90 ? 3.521 -4.026 -20.150 1.00 96.44 90 GLY A CA 1
ATOM 683 C C . GLY A 1 90 ? 3.845 -5.234 -19.264 1.00 96.44 90 GLY A C 1
ATOM 684 O O . GLY A 1 90 ? 3.292 -6.318 -19.451 1.00 96.44 90 GLY A O 1
ATOM 685 N N . TYR A 1 91 ? 4.704 -5.043 -18.262 1.00 98.19 91 TYR A N 1
ATOM 686 C CA . TYR A 1 91 ? 5.188 -6.082 -17.352 1.00 98.19 91 TYR A CA 1
ATOM 687 C C . TYR A 1 91 ? 4.990 -5.714 -15.877 1.00 98.19 91 TYR A C 1
ATOM 689 O O . TYR A 1 91 ? 5.571 -6.349 -14.999 1.00 98.19 91 TYR A O 1
ATOM 697 N N . ASP A 1 92 ? 4.117 -4.752 -15.582 1.00 98.56 92 ASP A N 1
ATOM 698 C CA . ASP A 1 92 ? 3.910 -4.263 -14.215 1.00 98.56 92 ASP A CA 1
ATOM 699 C C . ASP A 1 92 ? 3.284 -5.294 -13.276 1.00 98.56 92 ASP A C 1
ATOM 701 O O . ASP A 1 92 ? 3.541 -5.295 -12.079 1.00 98.56 92 ASP A O 1
ATOM 705 N N . HIS A 1 93 ? 2.545 -6.265 -13.809 1.00 98.12 93 HIS A N 1
ATOM 706 C CA . HIS A 1 93 ? 2.149 -7.461 -13.062 1.00 98.12 93 HIS A CA 1
ATOM 707 C C . HIS A 1 93 ? 3.344 -8.252 -12.485 1.00 98.12 93 HIS A C 1
ATOM 709 O O . HIS A 1 93 ? 3.190 -8.928 -11.475 1.00 98.12 93 HIS A O 1
ATOM 715 N N . ILE A 1 94 ? 4.531 -8.178 -13.100 1.00 98.75 94 ILE A N 1
ATOM 716 C CA . ILE A 1 94 ? 5.767 -8.800 -12.598 1.00 98.75 94 ILE A CA 1
ATOM 717 C C . ILE A 1 94 ? 6.465 -7.860 -11.615 1.00 98.75 94 ILE A C 1
ATOM 719 O O . ILE A 1 94 ? 6.850 -8.297 -10.531 1.00 98.75 94 ILE A O 1
ATOM 723 N N . THR A 1 95 ? 6.619 -6.578 -11.971 1.00 98.81 95 THR A N 1
ATOM 724 C CA . THR A 1 95 ? 7.283 -5.589 -11.101 1.00 98.81 95 THR A CA 1
ATOM 725 C C . THR A 1 95 ? 6.547 -5.450 -9.768 1.00 98.81 95 THR A C 1
ATOM 727 O O . THR A 1 95 ? 7.176 -5.434 -8.714 1.00 98.81 95 THR A O 1
ATOM 730 N N . SER A 1 96 ? 5.214 -5.441 -9.801 1.00 98.81 96 SER A N 1
ATOM 731 C CA . SER A 1 96 ? 4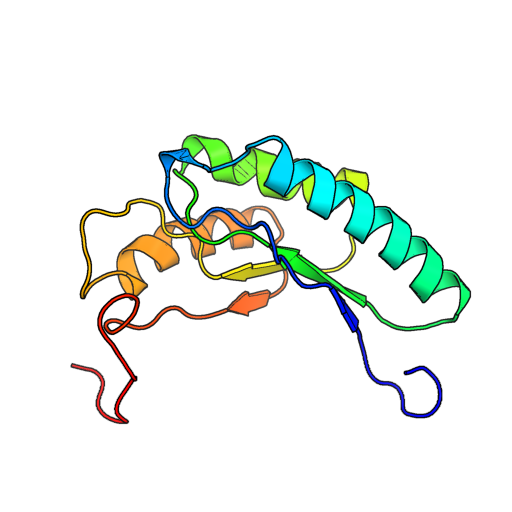.357 -5.417 -8.616 1.00 98.81 96 SER A CA 1
ATOM 732 C C . SER A 1 96 ? 4.345 -6.731 -7.848 1.00 98.81 96 SER A C 1
ATOM 734 O O . SER A 1 96 ? 4.311 -6.699 -6.626 1.00 98.81 96 SER A O 1
ATOM 736 N N . ALA A 1 97 ? 4.412 -7.893 -8.511 1.00 98.88 97 ALA A N 1
ATOM 737 C CA . ALA A 1 97 ? 4.409 -9.183 -7.820 1.00 98.88 97 ALA A CA 1
ATOM 738 C C . ALA A 1 97 ? 5.614 -9.340 -6.879 1.00 98.88 97 ALA A C 1
ATOM 740 O O . ALA A 1 97 ? 5.487 -9.945 -5.814 1.00 98.88 97 ALA A O 1
ATOM 741 N N . ILE A 1 98 ? 6.769 -8.769 -7.239 1.00 98.94 98 ILE A N 1
ATOM 742 C CA . ILE A 1 98 ? 7.972 -8.767 -6.396 1.00 98.94 98 ILE A CA 1
ATOM 743 C C . ILE A 1 98 ? 7.733 -7.971 -5.107 1.00 98.94 98 ILE A C 1
ATOM 745 O O . ILE A 1 98 ? 8.103 -8.432 -4.023 1.00 98.94 98 ILE A O 1
ATOM 749 N N . GLY A 1 99 ? 7.121 -6.789 -5.203 1.00 98.88 99 GLY A N 1
ATOM 750 C CA . GLY A 1 99 ? 6.810 -5.972 -4.033 1.00 98.88 99 GLY A CA 1
ATOM 751 C C . GLY A 1 99 ? 5.649 -6.540 -3.221 1.00 98.88 99 GLY A C 1
ATOM 752 O O . GLY A 1 99 ? 5.745 -6.624 -2.000 1.00 98.88 99 GLY A O 1
ATOM 753 N N . ALA A 1 100 ? 4.603 -7.024 -3.891 1.00 98.88 100 ALA A N 1
ATOM 754 C CA . ALA A 1 100 ? 3.436 -7.656 -3.283 1.00 98.88 100 ALA A CA 1
ATOM 755 C C . ALA A 1 100 ? 3.813 -8.888 -2.452 1.00 98.88 100 ALA A C 1
ATOM 757 O O . ALA A 1 100 ? 3.339 -9.056 -1.330 1.00 98.88 100 ALA A O 1
ATOM 758 N N . ALA A 1 101 ? 4.719 -9.729 -2.962 1.00 98.88 101 ALA A N 1
ATOM 759 C CA . ALA A 1 101 ? 5.233 -10.869 -2.210 1.00 98.88 101 ALA A CA 1
ATOM 760 C C . ALA A 1 101 ? 6.015 -10.433 -0.958 1.00 98.88 101 ALA A C 1
ATOM 762 O O . ALA A 1 101 ? 5.874 -11.053 0.094 1.00 98.88 101 ALA A O 1
ATOM 763 N N . GLN A 1 102 ? 6.814 -9.364 -1.050 1.00 98.88 102 GLN A N 1
ATOM 764 C CA . GLN A 1 102 ? 7.564 -8.832 0.092 1.00 98.88 102 GLN A CA 1
ATOM 765 C C . GLN A 1 102 ? 6.646 -8.223 1.150 1.00 98.88 102 GLN A C 1
ATOM 767 O O . GLN A 1 102 ? 6.733 -8.599 2.315 1.00 98.88 102 GLN A O 1
ATOM 772 N N . ILE A 1 103 ? 5.741 -7.323 0.762 1.00 98.88 103 ILE A N 1
ATOM 773 C CA . ILE A 1 103 ? 4.848 -6.656 1.716 1.00 98.88 103 ILE A CA 1
ATOM 774 C C . ILE A 1 103 ? 3.825 -7.632 2.310 1.00 98.88 103 ILE A C 1
ATOM 776 O O . ILE A 1 103 ? 3.522 -7.556 3.498 1.00 98.88 103 ILE A O 1
ATOM 780 N N . GLY A 1 104 ? 3.369 -8.615 1.525 1.00 98.81 104 GLY A N 1
ATOM 781 C CA . GLY A 1 104 ? 2.576 -9.742 2.016 1.00 98.81 104 GLY A CA 1
ATOM 782 C C . GLY A 1 104 ? 3.338 -10.568 3.050 1.00 98.81 104 GLY A C 1
ATOM 783 O O . GLY A 1 104 ? 2.792 -10.892 4.100 1.00 98.81 104 GLY A O 1
ATOM 784 N N . TRP A 1 105 ? 4.625 -10.847 2.812 1.00 98.81 105 TRP A N 1
ATOM 785 C CA . TRP A 1 105 ? 5.472 -11.522 3.800 1.00 98.81 105 TRP A CA 1
ATOM 786 C C . TRP A 1 105 ? 5.667 -10.693 5.079 1.00 98.81 105 TRP A C 1
ATOM 788 O O . TRP A 1 105 ? 5.741 -11.262 6.167 1.00 98.81 105 TRP A O 1
ATOM 798 N N . TYR A 1 106 ? 5.705 -9.365 4.974 1.00 98.75 106 TYR A N 1
ATOM 799 C CA . TYR A 1 106 ? 5.833 -8.476 6.131 1.00 98.75 106 TYR A CA 1
ATOM 800 C C . TYR A 1 106 ? 4.533 -8.272 6.921 1.00 98.75 106 TYR A C 1
ATOM 802 O O . TYR A 1 106 ? 4.612 -7.801 8.053 1.00 98.75 106 TYR A O 1
ATOM 810 N N . GLY A 1 107 ? 3.371 -8.660 6.385 1.00 98.31 107 GLY A N 1
ATOM 811 C CA . GLY A 1 107 ? 2.106 -8.654 7.130 1.00 98.31 107 GLY A CA 1
ATOM 812 C C . GLY A 1 107 ? 0.898 -8.055 6.407 1.00 98.31 107 GLY A C 1
ATOM 813 O O . GLY A 1 107 ? -0.164 -7.950 7.016 1.00 98.31 107 GLY A O 1
ATOM 814 N N . CYS A 1 108 ?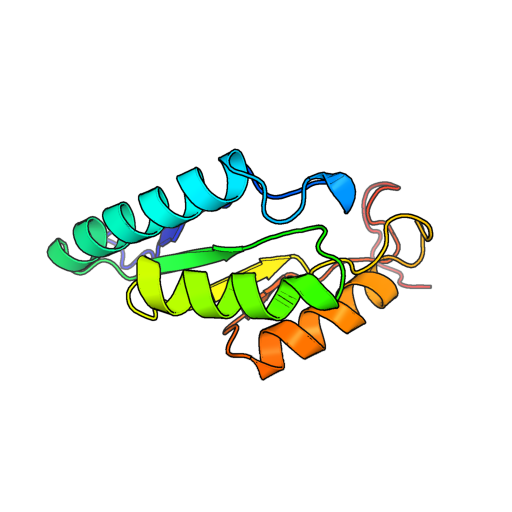 1.016 -7.665 5.133 1.00 98.50 108 CYS A N 1
ATOM 815 C CA . CYS A 1 108 ? -0.126 -7.156 4.371 1.00 98.50 108 CYS A CA 1
ATOM 816 C C . CYS A 1 108 ? -1.217 -8.232 4.211 1.00 98.50 108 CYS A C 1
ATOM 818 O O . CYS A 1 108 ? -0.928 -9.382 3.875 1.00 98.50 108 CYS A O 1
ATOM 820 N N . ALA A 1 109 ? -2.476 -7.858 4.453 1.00 98.69 109 ALA A N 1
ATOM 821 C CA . ALA A 1 109 ? -3.593 -8.797 4.552 1.00 98.69 109 ALA A CA 1
ATOM 822 C C . ALA A 1 109 ? -4.269 -9.083 3.203 1.00 98.69 109 ALA A C 1
ATOM 824 O O . ALA A 1 109 ? -4.811 -10.171 2.999 1.00 98.69 109 ALA A O 1
ATOM 825 N N . MET A 1 110 ? -4.255 -8.119 2.279 1.00 98.69 110 MET A N 1
ATOM 826 C CA . MET A 1 110 ? -4.876 -8.243 0.961 1.00 98.69 110 MET A CA 1
ATOM 827 C C . MET A 1 110 ? -4.028 -7.541 -0.100 1.00 98.69 110 MET A C 1
ATOM 829 O O . MET A 1 110 ? -3.465 -6.481 0.144 1.00 98.69 110 MET A O 1
ATOM 833 N N . LEU A 1 111 ? -3.957 -8.116 -1.301 1.00 98.81 111 LEU A N 1
ATOM 834 C CA . LEU A 1 111 ? -3.146 -7.589 -2.399 1.00 98.81 111 LEU A CA 1
ATOM 835 C C . LEU A 1 111 ? -4.051 -7.251 -3.585 1.00 98.81 111 LEU A C 1
ATOM 837 O O . LEU A 1 111 ? -4.678 -8.143 -4.164 1.00 98.81 111 LEU A O 1
ATOM 841 N N . CYS A 1 112 ? -4.118 -5.972 -3.957 1.00 98.44 112 CYS A N 1
ATOM 842 C CA . CYS A 1 112 ? -4.743 -5.551 -5.202 1.00 98.44 112 CYS A CA 1
ATOM 843 C C . CYS A 1 112 ? -3.818 -5.952 -6.347 1.00 98.44 112 CYS A C 1
ATOM 845 O O . CYS A 1 112 ? -2.644 -5.578 -6.388 1.00 98.44 112 CYS A O 1
ATOM 847 N N . TYR A 1 113 ? -4.342 -6.760 -7.260 1.00 97.50 113 TYR A N 1
ATOM 848 C CA . TYR A 1 113 ? -3.584 -7.205 -8.419 1.00 97.50 113 TYR A CA 1
ATOM 849 C C . TYR A 1 113 ? -3.259 -6.048 -9.373 1.00 97.50 113 TYR A C 1
ATOM 851 O O . TYR A 1 113 ? -4.025 -5.099 -9.521 1.00 97.50 113 TYR A O 1
ATOM 859 N N . VAL A 1 114 ? -2.143 -6.187 -10.081 1.00 98.06 114 VAL A N 1
ATOM 860 C CA . VAL A 1 114 ? -1.740 -5.300 -11.173 1.00 98.06 114 VAL A CA 1
ATOM 861 C C . VAL A 1 114 ? -1.704 -6.124 -12.452 1.00 98.06 114 VAL A C 1
ATOM 863 O O . VAL A 1 114 ? -1.296 -7.289 -12.452 1.00 98.06 114 VAL A O 1
ATOM 866 N N . THR A 1 115 ? -2.176 -5.549 -13.552 1.00 96.88 115 THR A N 1
ATOM 867 C CA . THR A 1 115 ? -2.279 -6.264 -14.830 1.00 96.88 115 THR A CA 1
ATOM 868 C C . THR A 1 115 ? -1.074 -5.974 -15.730 1.00 96.88 115 THR A C 1
ATOM 870 O O . THR A 1 115 ? -0.363 -4.995 -15.521 1.00 96.88 115 THR A O 1
ATOM 873 N N . PRO A 1 116 ? -0.840 -6.766 -16.793 1.00 96.44 116 PRO A N 1
ATOM 874 C CA . PRO A 1 116 ? 0.114 -6.382 -17.834 1.00 96.44 116 PRO A CA 1
ATOM 875 C C . PRO A 1 116 ? -0.233 -5.053 -18.525 1.00 96.44 116 PRO A C 1
ATOM 877 O O . PRO A 1 116 ? 0.638 -4.430 -19.115 1.00 96.44 116 PRO A O 1
ATOM 880 N N . LYS A 1 117 ? -1.499 -4.618 -18.486 1.00 95.94 117 LYS A N 1
ATOM 881 C CA . LYS A 1 117 ? -1.966 -3.371 -19.111 1.00 95.94 117 LYS A CA 1
ATOM 882 C C . LYS A 1 117 ? -1.915 -2.164 -18.179 1.00 95.94 117 LYS A C 1
ATOM 884 O O . LYS A 1 117 ? -2.313 -1.081 -18.610 1.00 95.94 117 LYS A O 1
ATOM 889 N N . GLU A 1 118 ? -1.416 -2.333 -16.956 1.00 97.25 118 GLU A N 1
ATOM 890 C CA . GLU A 1 118 ? -1.157 -1.202 -16.070 1.00 97.25 118 GLU A CA 1
ATOM 891 C C . GLU A 1 118 ? -0.314 -0.150 -16.801 1.00 97.25 118 GLU A C 1
ATOM 893 O O . GLU A 1 118 ? 0.546 -0.488 -17.619 1.00 97.25 118 GLU A O 1
ATOM 898 N N . HIS A 1 119 ? -0.655 1.122 -16.596 1.00 97.50 119 HIS A N 1
ATOM 899 C CA . HIS A 1 119 ? -0.072 2.278 -17.291 1.00 97.50 119 HIS A CA 1
ATOM 900 C C . HIS A 1 119 ? -0.252 2.328 -18.823 1.00 97.50 119 HIS A C 1
ATOM 902 O O . HIS A 1 119 ? 0.203 3.279 -19.458 1.00 97.50 119 HIS A O 1
ATOM 908 N N . LEU A 1 120 ? -0.933 1.354 -19.439 1.00 96.31 120 LEU A N 1
ATOM 909 C CA . LEU A 1 120 ? -1.112 1.267 -20.895 1.00 96.31 120 LEU A CA 1
ATOM 910 C C . LEU A 1 120 ? -2.571 1.394 -21.343 1.00 96.31 120 LEU A C 1
ATOM 912 O O . LEU A 1 120 ? -2.830 1.886 -22.442 1.00 96.31 120 LEU A O 1
ATOM 916 N N . GLY A 1 121 ? -3.532 0.935 -20.541 1.00 93.44 121 GLY A N 1
ATOM 917 C CA . GLY A 1 121 ? -4.952 1.051 -20.865 1.00 93.44 121 GLY A CA 1
ATOM 918 C C . GLY A 1 121 ? -5.833 0.026 -20.161 1.00 93.44 121 GLY A C 1
ATOM 919 O O . GLY A 1 121 ? -5.430 -0.635 -19.209 1.00 93.44 121 GLY A O 1
ATOM 920 N N . PHE A 1 122 ? -7.068 -0.110 -20.640 1.00 89.44 122 PHE A N 1
ATOM 921 C CA . PHE A 1 122 ? -8.027 -1.044 -20.058 1.00 89.44 122 PHE A CA 1
ATOM 922 C C . PHE A 1 122 ? -7.623 -2.507 -20.301 1.00 89.44 122 PHE A C 1
ATOM 924 O O . PHE A 1 122 ? -7.043 -2.854 -21.333 1.00 89.44 122 PHE A O 1
ATOM 931 N N . THR A 1 123 ? -7.955 -3.379 -19.349 1.00 82.62 123 THR A N 1
ATOM 932 C CA . THR A 1 123 ? -7.662 -4.814 -19.444 1.00 82.62 123 THR A CA 1
ATOM 933 C C . THR A 1 123 ? -8.752 -5.540 -20.231 1.00 82.62 123 THR A C 1
ATOM 935 O O . THR A 1 123 ? -9.928 -5.470 -19.885 1.00 82.62 123 THR A O 1
ATOM 938 N N . GLU A 1 124 ? -8.372 -6.290 -21.265 1.00 81.69 124 GLU A N 1
ATOM 939 C CA . GLU A 1 124 ? -9.280 -7.210 -21.959 1.00 81.69 124 GLU A CA 1
ATOM 940 C C . GLU A 1 124 ? -9.301 -8.599 -21.298 1.00 81.69 124 GLU A C 1
ATOM 942 O O . GLU A 1 124 ? -8.392 -8.984 -20.565 1.00 81.69 124 GLU A O 1
ATOM 947 N N . SER A 1 125 ? -10.335 -9.396 -21.588 1.00 77.06 125 SER A N 1
ATOM 948 C CA . SER A 1 125 ? -10.520 -10.735 -20.997 1.00 77.06 125 SER A CA 1
ATOM 949 C C . SER A 1 125 ? -9.397 -11.744 -21.302 1.00 77.06 125 SER A C 1
ATOM 951 O O . SER A 1 125 ? -9.294 -12.763 -20.617 1.00 77.06 125 SER A O 1
ATOM 953 N N . ARG A 1 126 ? -8.546 -11.487 -22.306 1.00 61.75 126 ARG A N 1
ATOM 954 C CA . ARG A 1 126 ? -7.425 -12.361 -22.676 1.00 61.75 126 ARG A CA 1
ATOM 955 C C . ARG A 1 126 ? -6.106 -11.822 -22.133 1.00 61.75 126 ARG A C 1
ATOM 957 O O . ARG A 1 126 ? -5.627 -10.777 -22.560 1.00 61.75 126 ARG A O 1
ATOM 964 N N . ARG A 1 127 ? -5.512 -12.595 -21.221 1.00 53.09 127 ARG A N 1
ATOM 965 C CA . ARG A 1 127 ? -4.144 -12.416 -20.726 1.00 53.09 127 ARG A CA 1
ATOM 966 C C . ARG A 1 127 ? -3.185 -13.144 -21.674 1.00 53.09 127 ARG A C 1
ATOM 968 O O . ARG A 1 127 ? -3.114 -14.371 -21.634 1.00 53.09 127 ARG A O 1
ATOM 975 N N . CYS A 1 128 ? -2.491 -12.406 -22.529 1.00 42.84 128 CYS A N 1
ATOM 976 C CA . CYS A 1 128 ? -1.208 -12.824 -23.089 1.00 42.84 128 CYS A CA 1
ATOM 977 C C . CYS A 1 128 ? -0.213 -11.702 -22.832 1.00 42.84 128 CYS A C 1
ATOM 979 O O . CYS A 1 128 ? -0.569 -10.545 -23.153 1.00 42.84 128 CYS A O 1
#

Foldseek 3Di:
DVVVQDADAADQPPADPFQVCPPPPSRLVSLLVLLVVLVVCVVVVHHYEYEHHAEHAQVRLLVRLVSNCVRNVNRAYEYAQHQNHDPQQLCSQVSSVVSNVVNVVSHHDYYDGDASCVVPDDDDPDHD

pLDDT: mean 96.77, std 7.59, range [42.84, 98.94]

Radius of gyration: 15.11 Å; chains: 1; bounding box: 41×26×41 Å